Protein AF-A0A085N4X8-F1 (afdb_monomer)

Foldseek 3Di:
DDPADFLQVLLVVLVVVCVQWVDFPVSVVLSVVVNVQRVVDPDRPDGDDDSVVVSVVCCVVDVSQDDDDDDDDPDWDWDWDDDPFKIKIWIDDPNGTRDITMDTDPPDDDDDDDD

InterPro domains:
  IPR055475 Domain of unknown function DUF7047 [PF23088] (6-59)

pLDDT: mean 77.49, std 14.21, range [24.97, 92.12]

Solvent-accessible surface area (backbone atoms only — not comparable to full-atom values): 7016 Å² total; per-residue (Å²): 130,76,96,61,52,16,34,53,51,46,48,51,49,49,50,50,49,45,63,65,30,68,40,24,76,67,56,55,56,51,45,52,50,47,48,52,59,40,62,69,50,95,49,52,82,42,82,53,82,70,72,62,56,58,56,55,52,46,48,75,78,42,57,64,65,62,81,83,86,85,79,72,77,96,60,74,48,80,47,76,49,76,60,96,50,37,40,35,40,38,36,35,29,90,92,41,81,73,50,47,28,32,47,69,45,95,86,57,95,74,80,89,80,85,130

Structure (mmCIF, N/CA/C/O backbone):
data_AF-A0A085N4X8-F1
#
_entry.id   AF-A0A085N4X8-F1
#
loop_
_atom_site.group_PDB
_atom_site.id
_atom_site.type_symbol
_atom_site.label_atom_id
_atom_site.label_alt_id
_atom_site.label_comp_id
_atom_site.label_asym_id
_atom_site.label_entity_id
_atom_site.label_seq_id
_atom_site.pdbx_PDB_ins_code
_atom_site.Cartn_x
_atom_site.Cartn_y
_atom_site.Cartn_z
_atom_site.occupancy
_atom_site.B_iso_or_equiv
_atom_site.auth_seq_id
_atom_site.auth_comp_id
_atom_site.auth_asym_id
_atom_site.auth_atom_id
_atom_site.pdbx_PDB_model_num
ATOM 1 N N . LEU A 1 1 ? 0.887 -4.225 -13.717 1.00 80.50 1 LEU A N 1
ATOM 2 C CA . LEU A 1 1 ? 2.359 -4.353 -13.625 1.00 80.50 1 LEU A CA 1
ATOM 3 C C . LEU A 1 1 ? 2.980 -3.464 -14.695 1.00 80.50 1 LEU A C 1
ATOM 5 O O . LEU A 1 1 ? 2.326 -3.288 -15.718 1.00 80.50 1 LEU A O 1
ATOM 9 N N . PRO A 1 2 ? 4.162 -2.871 -14.462 1.00 81.44 2 PRO A N 1
ATOM 10 C CA . PRO A 1 2 ? 4.925 -2.195 -15.513 1.00 81.44 2 PRO A CA 1
ATOM 11 C C . PRO A 1 2 ? 5.240 -3.152 -16.672 1.00 81.44 2 PRO A C 1
ATOM 13 O O . PRO A 1 2 ? 5.448 -4.336 -16.431 1.00 81.44 2 PRO A O 1
ATOM 16 N N . GLU A 1 3 ? 5.309 -2.642 -17.903 1.00 84.31 3 GLU A N 1
ATOM 17 C CA . GLU A 1 3 ? 5.666 -3.451 -19.086 1.00 84.31 3 GLU A CA 1
ATOM 18 C C . GLU A 1 3 ? 7.115 -3.950 -19.046 1.00 84.31 3 GLU A C 1
ATOM 20 O O . GLU A 1 3 ? 7.421 -5.027 -19.545 1.00 84.31 3 GLU A O 1
ATOM 25 N N . ARG A 1 4 ? 8.009 -3.174 -18.425 1.00 86.75 4 ARG A N 1
ATOM 26 C CA . ARG A 1 4 ? 9.412 -3.529 -18.215 1.00 86.75 4 ARG A CA 1
ATOM 27 C C . ARG A 1 4 ? 9.768 -3.303 -16.756 1.00 86.75 4 ARG A C 1
ATOM 29 O O . ARG A 1 4 ? 9.608 -2.187 -16.262 1.00 86.75 4 ARG A O 1
ATOM 36 N N . LEU A 1 5 ? 10.255 -4.343 -16.086 1.00 88.75 5 LEU A N 1
ATOM 37 C CA . LEU A 1 5 ? 10.713 -4.253 -14.704 1.00 88.75 5 LEU A CA 1
ATOM 38 C C . LEU A 1 5 ? 12.158 -3.764 -14.675 1.00 88.75 5 LEU A C 1
ATOM 40 O O . LEU A 1 5 ? 13.063 -4.406 -15.191 1.00 88.75 5 LEU A O 1
ATOM 44 N N . THR A 1 6 ? 12.346 -2.589 -14.092 1.00 90.94 6 THR A N 1
ATOM 45 C CA . THR A 1 6 ? 13.631 -1.938 -13.835 1.00 90.94 6 THR A CA 1
ATOM 46 C C . THR A 1 6 ? 13.585 -1.370 -12.424 1.00 90.94 6 THR A C 1
ATOM 4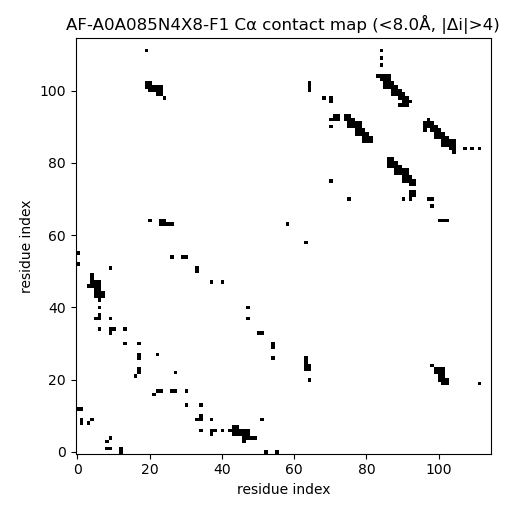8 O O . THR A 1 6 ? 12.496 -1.149 -11.885 1.00 90.94 6 THR A O 1
ATOM 51 N N . CYS A 1 7 ? 14.731 -1.064 -11.818 1.00 90.88 7 CYS A N 1
ATOM 52 C CA . CYS A 1 7 ? 14.734 -0.441 -10.493 1.00 90.88 7 CYS A CA 1
ATOM 53 C C . CYS A 1 7 ? 13.869 0.840 -10.467 1.00 90.88 7 CYS A C 1
ATOM 55 O O . CYS A 1 7 ? 13.026 1.007 -9.584 1.00 90.88 7 CYS A O 1
ATOM 57 N N . ARG A 1 8 ? 13.939 1.682 -11.510 1.00 91.88 8 ARG A N 1
ATOM 58 C CA . ARG A 1 8 ? 13.096 2.887 -11.635 1.00 91.88 8 ARG A CA 1
ATOM 59 C C . ARG A 1 8 ? 11.598 2.583 -11.632 1.00 91.88 8 ARG A C 1
ATOM 61 O O . ARG A 1 8 ? 10.835 3.210 -10.892 1.00 91.88 8 ARG A O 1
ATOM 68 N N . THR A 1 9 ? 11.160 1.665 -12.489 1.00 92.12 9 THR A N 1
ATOM 69 C CA . THR A 1 9 ? 9.733 1.342 -12.641 1.00 92.12 9 THR A CA 1
ATOM 70 C C . THR A 1 9 ? 9.196 0.627 -11.407 1.00 92.12 9 THR A C 1
ATOM 72 O O . THR A 1 9 ? 8.075 0.922 -10.986 1.00 92.12 9 THR A O 1
ATOM 75 N N . VAL A 1 10 ? 10.010 -0.217 -10.765 1.00 91.44 10 VAL A N 1
ATOM 76 C CA . VAL A 1 10 ? 9.684 -0.857 -9.488 1.00 91.44 10 VAL A CA 1
ATOM 77 C C . VAL A 1 10 ? 9.530 0.181 -8.386 1.00 91.44 10 VAL A C 1
ATOM 79 O O . VAL A 1 10 ? 8.484 0.208 -7.743 1.00 91.44 10 VAL A O 1
ATOM 82 N N . PHE A 1 11 ? 10.485 1.096 -8.203 1.00 91.50 11 PHE A N 1
ATOM 83 C CA . PHE A 1 11 ? 10.364 2.160 -7.200 1.00 91.50 11 PHE A CA 1
ATOM 84 C C . PHE A 1 11 ? 9.126 3.031 -7.421 1.00 91.50 11 PHE A C 1
ATOM 86 O O . PHE A 1 11 ? 8.408 3.316 -6.458 1.00 91.50 11 PHE A O 1
ATOM 93 N N . SER A 1 12 ? 8.851 3.412 -8.673 1.00 91.19 12 SER A N 1
ATOM 94 C CA . SER A 1 12 ? 7.664 4.189 -9.038 1.00 91.19 12 SER A CA 1
ATOM 95 C C . SER A 1 12 ? 6.371 3.435 -8.721 1.00 91.19 12 SER A C 1
ATOM 97 O O . SER A 1 12 ? 5.493 3.972 -8.046 1.00 91.19 12 SER A O 1
ATOM 99 N N . TYR A 1 13 ? 6.259 2.177 -9.152 1.00 90.81 13 TYR A N 1
ATOM 100 C CA . TYR A 1 13 ? 5.064 1.367 -8.928 1.00 90.81 13 TYR A CA 1
ATOM 101 C C . TYR A 1 13 ? 4.839 1.090 -7.441 1.00 90.81 13 TYR A C 1
ATOM 103 O O . TYR A 1 13 ? 3.757 1.337 -6.920 1.00 90.81 13 TYR A O 1
ATOM 111 N N . CYS A 1 14 ? 5.883 0.678 -6.728 1.00 89.88 14 CYS A N 1
ATOM 112 C CA . CYS A 1 14 ? 5.861 0.496 -5.286 1.00 89.88 14 CYS A CA 1
ATOM 113 C C . CYS A 1 14 ? 5.504 1.785 -4.529 1.00 89.88 14 CYS A C 1
ATOM 115 O O . CYS A 1 14 ? 4.800 1.727 -3.528 1.00 89.88 14 CYS A O 1
ATOM 117 N N . GLY A 1 15 ? 5.978 2.946 -4.994 1.00 88.19 15 GLY A N 1
ATOM 118 C CA . GLY A 1 15 ? 5.584 4.260 -4.477 1.00 88.19 15 GLY A CA 1
ATOM 119 C C . GLY A 1 15 ? 4.089 4.529 -4.642 1.00 88.19 15 GLY A C 1
ATOM 120 O O . GLY A 1 15 ? 3.440 4.942 -3.688 1.00 88.19 15 GLY A O 1
ATOM 121 N N . LYS A 1 16 ? 3.527 4.219 -5.816 1.00 86.94 16 LYS A N 1
ATOM 122 C CA . LYS A 1 16 ? 2.077 4.307 -6.054 1.00 86.94 16 LYS A CA 1
ATOM 123 C C . LYS A 1 16 ? 1.297 3.358 -5.149 1.00 86.94 16 LYS A C 1
ATOM 125 O O . LYS A 1 16 ? 0.294 3.773 -4.582 1.00 86.94 16 LYS A O 1
ATOM 130 N N . LEU A 1 17 ? 1.767 2.119 -4.974 1.00 83.62 17 LEU A N 1
ATOM 131 C CA . LEU A 1 17 ? 1.130 1.153 -4.075 1.00 83.62 17 LEU A CA 1
ATOM 132 C C . LEU A 1 17 ? 1.048 1.704 -2.652 1.00 83.62 17 LEU A C 1
ATOM 134 O O . LEU A 1 17 ? -0.048 1.816 -2.128 1.00 83.62 17 LEU A O 1
ATOM 138 N N . VAL A 1 18 ? 2.165 2.130 -2.059 1.00 79.25 18 VAL A N 1
ATOM 139 C CA . VAL A 1 18 ? 2.148 2.687 -0.692 1.00 79.25 18 VAL A CA 1
ATOM 140 C C . VAL A 1 18 ? 1.500 4.070 -0.603 1.00 79.25 18 VAL A C 1
ATOM 142 O O . VAL A 1 18 ? 1.259 4.534 0.496 1.00 79.25 18 VAL A O 1
ATOM 145 N N . GLY A 1 19 ? 1.235 4.751 -1.721 1.00 75.38 19 GLY A N 1
ATOM 146 C CA . GLY A 1 19 ? 0.437 5.980 -1.743 1.00 75.38 19 GLY A CA 1
ATOM 147 C C . GLY A 1 19 ? -1.070 5.709 -1.763 1.00 75.38 19 GLY A C 1
ATOM 148 O O . GLY A 1 19 ? -1.830 6.419 -1.117 1.00 75.38 19 GLY A O 1
ATOM 149 N N . HIS A 1 20 ? -1.508 4.669 -2.480 1.00 72.50 20 HIS A N 1
ATOM 150 C CA . HIS A 1 20 ? -2.910 4.227 -2.510 1.00 72.50 20 HIS A CA 1
ATOM 151 C C . HIS A 1 20 ? -3.304 3.408 -1.283 1.00 72.50 20 HIS A C 1
ATOM 153 O O . HIS A 1 20 ? -4.452 3.445 -0.854 1.00 72.50 20 HIS A O 1
ATOM 159 N N . TYR A 1 21 ? -2.329 2.700 -0.727 1.00 70.50 21 TYR A N 1
ATOM 160 C CA . TYR A 1 21 ? -2.419 1.883 0.469 1.00 70.50 21 TYR A CA 1
ATOM 161 C C . TYR A 1 21 ? -1.479 2.490 1.527 1.00 70.50 21 TYR A C 1
ATOM 163 O O . TYR A 1 21 ? -0.442 1.892 1.835 1.00 70.50 21 TYR A O 1
ATOM 171 N N . PRO A 1 22 ? -1.782 3.720 2.010 1.00 55.81 22 PRO A N 1
ATOM 172 C CA . PRO A 1 22 ? -0.909 4.537 2.856 1.00 55.81 22 PRO A CA 1
ATOM 173 C C . PRO A 1 22 ? -0.414 3.793 4.081 1.00 55.81 22 PRO A C 1
ATOM 175 O O . PRO A 1 22 ? 0.738 3.998 4.466 1.00 55.81 22 PRO A O 1
ATOM 178 N N . VAL A 1 23 ? -1.215 2.868 4.610 1.00 58.34 23 VAL A N 1
ATOM 179 C CA . VAL A 1 23 ? -0.753 1.815 5.500 1.00 58.34 23 VAL A CA 1
ATOM 180 C C . VAL A 1 23 ? -1.547 0.541 5.242 1.00 58.34 23 VAL A C 1
ATOM 182 O O . VAL A 1 23 ? -2.747 0.567 4.987 1.00 58.34 23 VAL A O 1
ATOM 185 N N . CYS A 1 24 ? -0.812 -0.563 5.171 1.00 63.97 24 CYS A N 1
ATOM 186 C CA . CYS A 1 24 ? -1.301 -1.879 4.796 1.00 63.97 24 CYS A CA 1
ATOM 187 C C . CYS A 1 24 ? -0.303 -2.916 5.311 1.00 63.97 24 CYS A C 1
ATOM 189 O O . CYS A 1 24 ? 0.730 -3.130 4.667 1.00 63.97 24 CYS A O 1
ATOM 191 N N . SER A 1 25 ? -0.624 -3.506 6.468 1.00 68.81 25 SER A N 1
ATOM 192 C CA . SER A 1 25 ? 0.006 -4.667 7.121 1.00 68.81 25 SER A CA 1
ATOM 193 C C . SER A 1 25 ? 1.289 -5.190 6.434 1.00 68.81 25 SER A C 1
ATOM 195 O O . SER A 1 25 ? 2.357 -4.581 6.524 1.00 68.81 25 SER A O 1
ATOM 197 N N . TRP A 1 26 ? 1.195 -6.310 5.712 1.00 80.62 26 TRP A N 1
ATOM 198 C CA . TRP A 1 26 ? 2.323 -6.970 5.055 1.00 80.62 26 TRP A CA 1
ATOM 199 C C . TRP A 1 26 ? 2.822 -6.231 3.804 1.00 80.62 26 TRP A C 1
ATOM 201 O O . TRP A 1 26 ? 3.999 -6.352 3.457 1.00 80.62 26 TRP A O 1
ATOM 211 N N . LEU A 1 27 ? 1.965 -5.453 3.127 1.00 84.00 27 LEU A N 1
ATOM 212 C CA . LEU A 1 27 ? 2.286 -4.829 1.840 1.00 84.00 27 LEU A CA 1
ATOM 213 C C . LEU A 1 27 ? 3.408 -3.797 1.972 1.00 84.00 27 LEU A C 1
ATOM 215 O O . LEU A 1 27 ? 4.295 -3.758 1.119 1.00 84.00 27 LEU A O 1
ATOM 219 N N . ARG A 1 28 ? 3.416 -2.982 3.037 1.00 82.31 28 ARG A N 1
ATOM 220 C CA . ARG A 1 28 ? 4.476 -1.977 3.239 1.00 82.31 28 ARG A CA 1
ATOM 221 C C . ARG A 1 28 ? 5.839 -2.642 3.415 1.00 82.31 28 ARG A C 1
ATOM 223 O O . ARG A 1 28 ? 6.811 -2.221 2.790 1.00 82.31 28 ARG A O 1
ATOM 230 N N . THR A 1 29 ? 5.888 -3.698 4.222 1.00 85.31 29 THR A N 1
ATOM 231 C CA . THR A 1 29 ? 7.099 -4.493 4.462 1.00 85.31 29 THR A CA 1
ATOM 232 C C . THR A 1 29 ? 7.562 -5.189 3.186 1.00 85.31 29 THR A C 1
ATOM 234 O O . THR A 1 29 ? 8.739 -5.101 2.837 1.00 85.31 29 THR A O 1
ATOM 237 N N . ALA A 1 30 ? 6.642 -5.802 2.438 1.00 89.19 30 ALA A N 1
ATOM 238 C CA . ALA A 1 30 ? 6.950 -6.468 1.175 1.00 89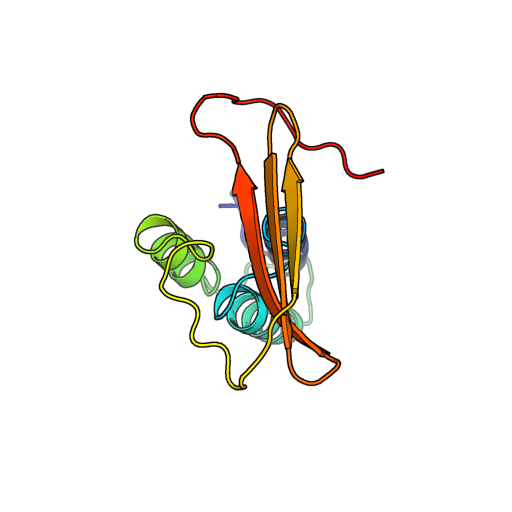.19 30 ALA A CA 1
ATOM 239 C C . ALA A 1 30 ? 7.475 -5.482 0.119 1.00 89.19 30 ALA A C 1
ATOM 241 O O . ALA A 1 30 ? 8.495 -5.725 -0.521 1.00 89.19 30 ALA A O 1
ATOM 242 N N . VAL A 1 31 ? 6.835 -4.318 -0.018 1.00 89.56 31 VAL A N 1
ATOM 243 C CA . VAL A 1 31 ? 7.279 -3.255 -0.926 1.00 89.56 31 VAL A CA 1
ATOM 244 C C . VAL A 1 31 ? 8.639 -2.682 -0.509 1.00 89.56 31 VAL A C 1
ATOM 246 O O . VAL A 1 31 ? 9.475 -2.411 -1.373 1.00 89.56 31 VAL A O 1
ATOM 249 N N . ALA A 1 32 ? 8.888 -2.491 0.789 1.00 89.31 32 ALA A N 1
ATOM 250 C CA . ALA A 1 32 ? 10.184 -2.032 1.288 1.00 89.31 32 ALA A CA 1
ATOM 251 C C . ALA A 1 32 ? 11.300 -3.042 0.980 1.00 89.31 32 ALA A C 1
ATOM 253 O O . ALA A 1 32 ? 12.374 -2.644 0.527 1.00 89.31 32 ALA A O 1
ATOM 254 N N . PHE A 1 33 ? 11.023 -4.337 1.160 1.00 89.38 33 PHE A N 1
ATOM 255 C CA . PHE A 1 33 ? 11.930 -5.416 0.781 1.00 89.38 33 PHE A CA 1
ATOM 256 C C . PHE A 1 33 ? 12.224 -5.399 -0.726 1.00 89.38 33 PHE A C 1
ATOM 258 O O . PHE A 1 33 ? 13.383 -5.300 -1.112 1.00 89.38 33 PHE A O 1
ATOM 265 N N . ILE A 1 34 ? 11.196 -5.349 -1.581 1.00 90.69 34 ILE A N 1
ATOM 266 C CA . ILE A 1 34 ? 11.375 -5.278 -3.042 1.00 90.69 34 ILE A CA 1
ATOM 267 C C . ILE A 1 34 ? 12.221 -4.070 -3.451 1.00 90.69 34 ILE A C 1
ATOM 269 O O . ILE A 1 34 ? 13.108 -4.193 -4.292 1.00 90.69 34 ILE A O 1
ATOM 273 N N . LYS A 1 35 ? 11.965 -2.890 -2.870 1.00 90.12 35 LYS A N 1
ATOM 274 C CA . LYS A 1 35 ? 12.770 -1.692 -3.155 1.00 90.12 35 LYS A CA 1
ATOM 275 C C . LYS A 1 35 ? 14.234 -1.896 -2.765 1.00 90.12 35 LYS A C 1
ATOM 277 O O . LYS A 1 35 ? 15.112 -1.437 -3.488 1.00 90.12 35 LYS A O 1
ATOM 282 N N . ARG A 1 36 ? 14.504 -2.575 -1.648 1.00 90.06 36 ARG A N 1
ATOM 283 C CA . ARG A 1 36 ? 15.868 -2.895 -1.216 1.00 90.06 36 ARG A CA 1
ATOM 284 C C . ARG A 1 36 ? 16.564 -3.830 -2.205 1.00 90.06 36 ARG A C 1
ATOM 286 O O . ARG A 1 36 ? 17.680 -3.513 -2.601 1.00 90.06 36 ARG A O 1
ATOM 293 N N . GLU A 1 37 ? 15.903 -4.906 -2.626 1.00 88.12 37 GLU A N 1
ATOM 294 C CA . GLU A 1 37 ? 16.442 -5.855 -3.615 1.00 88.12 37 GLU A CA 1
ATOM 295 C C . GLU A 1 37 ? 16.687 -5.173 -4.968 1.00 88.12 37 GLU A C 1
ATOM 297 O O . GLU A 1 37 ? 17.788 -5.228 -5.513 1.00 88.12 37 GLU A O 1
ATOM 302 N N . ALA A 1 38 ? 15.712 -4.406 -5.466 1.00 88.06 38 ALA A N 1
ATOM 303 C CA . ALA A 1 38 ? 15.849 -3.646 -6.709 1.00 88.06 38 ALA A CA 1
ATOM 304 C C . ALA A 1 38 ? 17.017 -2.641 -6.662 1.00 88.06 38 ALA A C 1
ATOM 306 O O . ALA A 1 38 ? 17.704 -2.432 -7.664 1.00 88.06 38 ALA A O 1
ATOM 307 N N . ASN A 1 39 ? 17.273 -2.041 -5.497 1.00 87.44 39 ASN A N 1
ATOM 308 C CA . ASN A 1 39 ? 18.366 -1.092 -5.296 1.00 87.44 39 ASN A CA 1
ATOM 309 C C . ASN A 1 39 ? 19.750 -1.755 -5.172 1.00 87.44 39 ASN A C 1
ATOM 311 O 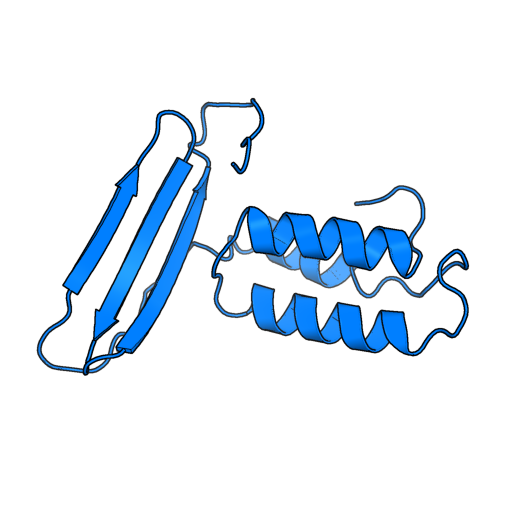O . ASN A 1 39 ? 20.754 -1.049 -5.225 1.00 87.44 39 ASN A O 1
ATOM 315 N N . MET A 1 40 ? 19.838 -3.084 -5.021 1.00 84.00 40 MET A N 1
ATOM 316 C CA . MET A 1 40 ? 21.127 -3.787 -5.128 1.00 84.00 40 MET A CA 1
ATOM 317 C C . MET A 1 40 ? 21.647 -3.802 -6.568 1.00 84.00 40 MET A C 1
ATOM 319 O O . MET A 1 40 ? 22.843 -3.983 -6.799 1.00 84.00 40 MET A O 1
ATOM 323 N N . THR A 1 41 ? 20.767 -3.567 -7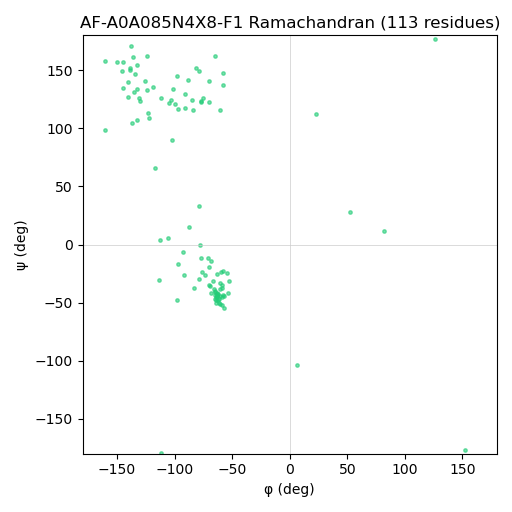.544 1.00 74.81 41 THR A N 1
ATOM 324 C CA . THR A 1 41 ? 21.161 -3.397 -8.940 1.00 74.81 41 THR A CA 1
ATOM 325 C C . THR A 1 41 ? 21.778 -2.010 -9.127 1.00 74.81 41 THR A C 1
ATOM 327 O O . THR A 1 41 ? 21.194 -0.985 -8.779 1.00 74.81 41 THR A O 1
ATOM 330 N N . SER A 1 42 ? 22.992 -1.947 -9.672 1.00 65.62 42 SER A N 1
ATOM 331 C CA . SER A 1 42 ? 23.726 -0.686 -9.856 1.00 65.62 42 SER A CA 1
ATOM 332 C C . SER A 1 42 ? 23.239 0.140 -11.056 1.00 65.62 42 SER A C 1
ATOM 334 O O . SER A 1 42 ? 23.767 1.222 -11.318 1.00 65.62 42 SER A O 1
ATOM 336 N N . ARG A 1 43 ? 22.233 -0.344 -11.800 1.00 82.06 43 ARG A N 1
ATOM 337 C CA . ARG A 1 43 ? 21.769 0.244 -13.063 1.00 82.06 43 ARG A CA 1
ATOM 338 C C . ARG A 1 43 ? 20.244 0.372 -13.078 1.00 82.06 43 ARG A C 1
ATOM 340 O O . ARG A 1 43 ? 19.514 -0.596 -13.237 1.00 82.06 43 ARG A O 1
ATOM 347 N N . TRP A 1 44 ? 19.764 1.609 -12.945 1.00 88.19 44 TRP A N 1
ATOM 348 C CA . TRP A 1 44 ? 18.351 1.938 -12.704 1.00 88.19 44 TRP A CA 1
ATOM 349 C C . TRP A 1 44 ? 17.366 1.535 -13.809 1.00 88.19 44 TRP A C 1
ATOM 351 O O . TRP A 1 44 ? 16.176 1.356 -13.533 1.00 88.19 44 TRP A O 1
ATOM 361 N N . ASP A 1 45 ? 17.854 1.428 -15.043 1.00 90.56 45 ASP A N 1
ATOM 362 C CA . ASP A 1 45 ? 17.055 1.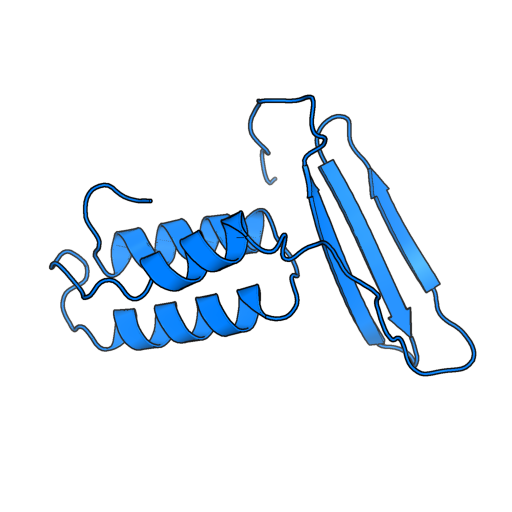209 -16.253 1.00 90.56 45 ASP A CA 1
ATOM 363 C C . ASP A 1 45 ? 17.309 -0.171 -16.894 1.00 90.56 45 ASP A C 1
ATOM 365 O O . ASP A 1 45 ? 16.747 -0.495 -17.945 1.00 90.56 45 ASP A O 1
ATOM 369 N N . GLU A 1 46 ? 18.126 -1.010 -16.253 1.00 88.56 46 GLU A N 1
ATOM 370 C CA . GLU A 1 46 ? 18.311 -2.396 -16.675 1.00 88.56 46 GLU A CA 1
ATOM 371 C C . GLU A 1 46 ? 17.185 -3.304 -16.177 1.00 88.56 46 GLU A C 1
ATOM 373 O O . GLU A 1 46 ? 16.552 -2.998 -15.161 1.00 88.56 46 GLU A O 1
ATOM 378 N N . PRO A 1 47 ? 16.897 -4.399 -16.908 1.00 88.56 47 PRO A N 1
ATOM 379 C CA . PRO A 1 47 ? 15.961 -5.410 -16.445 1.00 88.56 47 PRO A CA 1
ATOM 380 C C . PRO A 1 47 ? 16.403 -5.991 -15.099 1.00 88.56 47 PRO A C 1
ATOM 382 O O . PRO A 1 47 ? 17.584 -6.281 -14.917 1.00 88.56 47 PRO A O 1
ATOM 385 N N . ILE A 1 48 ? 15.455 -6.167 -14.182 1.00 86.56 48 ILE A N 1
ATOM 386 C CA . ILE A 1 48 ? 15.673 -6.834 -12.891 1.00 86.56 48 ILE A CA 1
ATOM 387 C C . ILE A 1 48 ? 14.689 -7.992 -12.734 1.00 86.56 48 ILE A C 1
ATOM 389 O O . ILE A 1 48 ? 13.674 -8.014 -13.430 1.00 86.56 48 ILE A O 1
ATOM 393 N N . ASP A 1 49 ? 14.976 -8.922 -11.820 1.00 79.25 49 ASP A N 1
ATOM 394 C CA . ASP A 1 49 ? 14.116 -10.090 -11.619 1.00 79.25 49 ASP A CA 1
ATOM 395 C C . ASP A 1 49 ? 12.716 -9.721 -11.098 1.00 79.25 49 ASP A C 1
ATOM 397 O O . ASP A 1 49 ? 12.455 -8.649 -10.536 1.00 79.25 49 ASP A O 1
ATOM 401 N N . ASP A 1 50 ? 11.807 -10.676 -11.257 1.00 77.81 50 ASP A N 1
ATOM 402 C CA . ASP A 1 50 ? 10.361 -10.512 -11.153 1.00 77.81 50 ASP A CA 1
ATOM 403 C C . ASP A 1 50 ? 9.809 -10.470 -9.708 1.00 77.81 50 ASP A C 1
ATOM 405 O O . ASP A 1 50 ? 8.670 -10.871 -9.457 1.00 77.81 50 ASP A O 1
ATOM 409 N N . TYR A 1 51 ? 10.553 -9.922 -8.738 1.00 75.88 51 TYR A N 1
ATOM 410 C CA . TYR A 1 51 ? 10.149 -9.846 -7.317 1.00 75.88 51 TYR A CA 1
ATOM 411 C C . TYR A 1 51 ? 8.780 -9.170 -7.096 1.00 75.88 51 TYR A C 1
ATOM 413 O O . TYR A 1 51 ? 8.091 -9.402 -6.103 1.00 75.88 51 TYR A O 1
ATOM 421 N N . LEU A 1 52 ? 8.363 -8.313 -8.032 1.00 84.12 52 LEU A N 1
ATOM 422 C CA . LEU A 1 52 ? 7.098 -7.587 -7.964 1.00 84.12 52 LEU A CA 1
ATOM 423 C C . LEU A 1 52 ? 5.875 -8.456 -8.303 1.00 84.12 52 LEU A C 1
ATOM 425 O O . LEU A 1 52 ? 4.760 -8.132 -7.882 1.00 84.12 52 LEU A O 1
ATOM 429 N N . ILE A 1 53 ? 6.057 -9.541 -9.062 1.00 85.69 53 ILE A N 1
ATOM 430 C CA . ILE A 1 53 ? 4.949 -10.389 -9.522 1.00 85.69 53 ILE A CA 1
ATOM 431 C C . ILE A 1 53 ? 4.262 -11.065 -8.335 1.00 85.69 53 ILE A C 1
ATOM 433 O O . ILE A 1 53 ? 3.031 -11.068 -8.267 1.00 85.69 53 ILE A O 1
ATOM 437 N N . GLU A 1 54 ? 5.036 -11.577 -7.378 1.00 86.50 54 GLU A N 1
ATOM 438 C CA . GLU A 1 54 ? 4.499 -12.246 -6.191 1.00 86.50 54 GLU A CA 1
ATOM 439 C C . GLU A 1 54 ? 3.627 -11.309 -5.356 1.00 86.50 54 GLU A C 1
ATOM 441 O O . GLU A 1 54 ? 2.493 -11.657 -5.032 1.00 86.50 54 GLU A O 1
ATOM 446 N N . VAL A 1 55 ? 4.097 -10.087 -5.088 1.00 87.06 55 VAL A N 1
ATOM 447 C CA . VAL A 1 55 ? 3.323 -9.094 -4.327 1.00 87.06 55 VAL A CA 1
ATOM 448 C C . VAL A 1 55 ? 2.049 -8.701 -5.062 1.00 87.06 55 VAL A C 1
ATOM 450 O O . VAL A 1 55 ? 0.989 -8.628 -4.446 1.00 87.06 55 VAL A O 1
ATOM 453 N N . VAL A 1 56 ? 2.105 -8.504 -6.381 1.00 85.50 56 VAL A N 1
ATOM 454 C CA . VAL A 1 56 ? 0.897 -8.185 -7.155 1.00 85.50 56 VAL A CA 1
ATOM 455 C C . VAL A 1 56 ? -0.099 -9.345 -7.158 1.00 85.50 56 VAL A C 1
ATOM 457 O O . VAL A 1 56 ? -1.303 -9.108 -7.064 1.00 85.50 56 VAL A O 1
ATOM 460 N N . ASN A 1 57 ? 0.367 -10.590 -7.243 1.00 86.56 57 ASN A N 1
ATOM 461 C CA . ASN A 1 57 ? -0.508 -11.758 -7.160 1.00 86.56 57 ASN A CA 1
ATOM 462 C C . ASN A 1 57 ? -1.103 -11.919 -5.757 1.00 86.56 57 ASN A C 1
ATOM 464 O O . ASN A 1 57 ? -2.301 -12.172 -5.636 1.00 86.56 57 ASN A O 1
ATOM 468 N N . ALA A 1 58 ? -0.310 -11.704 -4.707 1.00 85.56 58 ALA A N 1
ATOM 469 C CA . ALA A 1 58 ? -0.792 -11.697 -3.333 1.00 85.56 58 ALA A CA 1
ATOM 470 C C . ALA A 1 58 ? -1.872 -10.624 -3.129 1.00 85.56 58 ALA A C 1
ATOM 472 O O . ALA A 1 58 ? -2.940 -10.951 -2.631 1.00 85.56 58 ALA A O 1
ATOM 473 N N . MET A 1 59 ? -1.674 -9.396 -3.625 1.00 81.44 59 MET A N 1
ATOM 474 C CA . MET A 1 59 ? -2.682 -8.325 -3.549 1.00 81.44 59 MET A CA 1
ATOM 475 C C . MET A 1 59 ? -3.998 -8.660 -4.268 1.00 81.44 59 MET A C 1
ATOM 477 O O . MET A 1 59 ? -5.061 -8.223 -3.838 1.00 81.44 59 MET A O 1
ATOM 481 N N . LYS A 1 60 ? -3.951 -9.417 -5.374 1.00 81.62 60 LYS A N 1
ATOM 482 C CA . LYS A 1 60 ? -5.166 -9.852 -6.090 1.00 81.62 60 LYS A CA 1
ATOM 483 C C . LYS A 1 60 ? -5.969 -10.885 -5.301 1.00 81.62 60 LYS A C 1
ATOM 485 O O . LYS A 1 60 ? -7.191 -10.904 -5.399 1.00 81.62 60 LYS A O 1
ATOM 490 N N . ASN A 1 61 ? -5.279 -11.751 -4.563 1.00 81.06 61 ASN A N 1
ATOM 491 C CA . ASN A 1 61 ? -5.894 -12.847 -3.813 1.00 81.06 61 ASN A CA 1
ATOM 492 C C . ASN A 1 61 ? -6.244 -12.447 -2.373 1.00 81.06 61 ASN A C 1
ATOM 494 O O . ASN A 1 61 ? -7.148 -13.019 -1.769 1.00 81.06 61 ASN A O 1
ATOM 498 N N . GLN A 1 62 ? -5.527 -11.468 -1.830 1.00 76.19 62 GLN A N 1
ATOM 499 C CA . GLN A 1 62 ? -5.659 -10.972 -0.475 1.00 76.19 62 GLN A CA 1
ATOM 500 C C . GLN A 1 62 ? -5.608 -9.447 -0.507 1.00 76.19 62 GLN A C 1
ATOM 502 O O . GLN A 1 62 ? -4.545 -8.846 -0.658 1.00 76.19 62 GLN A O 1
ATOM 507 N N . ASP A 1 63 ? -6.776 -8.830 -0.348 1.00 73.44 63 ASP A N 1
ATOM 508 C CA . ASP A 1 63 ? -6.878 -7.386 -0.184 1.00 73.44 63 ASP A CA 1
ATOM 509 C C . ASP A 1 63 ? -6.095 -6.977 1.080 1.00 73.44 63 ASP A C 1
ATOM 511 O O . ASP A 1 63 ? -6.452 -7.412 2.180 1.00 73.44 63 ASP A O 1
ATOM 515 N N . PRO A 1 64 ? -5.019 -6.182 0.945 1.00 68.88 64 PRO A N 1
ATOM 516 C CA . PRO A 1 64 ? -4.161 -5.811 2.066 1.00 68.88 64 PRO A CA 1
ATOM 517 C C . PRO A 1 64 ? -4.864 -4.890 3.076 1.00 68.88 64 PRO A C 1
ATOM 519 O O . PRO A 1 64 ? -4.363 -4.737 4.190 1.00 68.88 64 PRO A O 1
ATOM 522 N N . ALA A 1 65 ? -6.014 -4.312 2.709 1.00 68.81 65 ALA A N 1
ATOM 523 C CA . ALA A 1 65 ? -6.874 -3.521 3.583 1.00 68.81 65 ALA A CA 1
ATOM 524 C C . ALA A 1 65 ? -7.979 -4.353 4.266 1.00 68.81 65 ALA A C 1
ATOM 526 O O . ALA A 1 65 ? -8.698 -3.831 5.119 1.00 68.81 65 ALA A O 1
ATOM 527 N N . ARG A 1 66 ? -8.139 -5.642 3.923 1.00 67.06 66 ARG A N 1
ATOM 528 C CA . ARG A 1 66 ? -9.128 -6.536 4.548 1.00 67.06 66 ARG A CA 1
ATOM 529 C C . ARG A 1 66 ? -8.507 -7.402 5.634 1.00 67.06 66 ARG A C 1
ATOM 531 O O . ARG A 1 66 ? -7.405 -7.922 5.501 1.00 67.06 66 ARG A O 1
ATOM 538 N N . GLY A 1 67 ? -9.286 -7.656 6.678 1.00 66.50 67 GLY A N 1
ATOM 539 C CA . GLY A 1 67 ? -8.922 -8.581 7.742 1.00 66.50 67 GLY A CA 1
ATOM 540 C C . GLY A 1 67 ? -9.571 -8.213 9.066 1.00 66.50 67 GLY A C 1
ATOM 541 O O . GLY A 1 67 ? -10.358 -7.274 9.152 1.00 66.50 67 GLY A O 1
ATOM 542 N N . HIS A 1 68 ? -9.238 -8.980 10.101 1.00 68.69 68 HIS A N 1
ATOM 543 C CA . HIS A 1 68 ? -9.588 -8.655 11.476 1.00 68.69 68 HIS A CA 1
ATOM 544 C C . HIS A 1 68 ? -8.394 -7.971 12.138 1.00 68.69 68 HIS A C 1
ATOM 546 O O . HIS A 1 68 ? -7.352 -8.600 12.324 1.00 68.69 68 HIS A O 1
ATOM 552 N N . TRP A 1 69 ? -8.554 -6.713 12.532 1.00 72.25 69 TRP A N 1
ATOM 553 C CA . TRP A 1 69 ? -7.537 -5.993 13.291 1.00 72.25 69 TRP A CA 1
ATOM 554 C C . TRP A 1 69 ? -7.562 -6.449 14.743 1.00 72.25 69 TRP A C 1
ATOM 556 O O . TRP A 1 69 ? -8.607 -6.438 15.398 1.00 72.25 69 TRP A O 1
ATOM 566 N N . LYS A 1 70 ? -6.422 -6.932 15.238 1.00 73.00 70 LYS A N 1
ATOM 567 C CA . LYS A 1 70 ? -6.265 -7.325 16.640 1.00 73.00 70 LYS A CA 1
ATOM 568 C C . LYS A 1 70 ? -5.507 -6.229 17.364 1.00 73.00 70 LYS A C 1
ATOM 570 O O . LYS A 1 70 ? -4.291 -6.288 17.468 1.00 73.00 70 LYS A O 1
ATOM 575 N N . VAL A 1 71 ? -6.266 -5.281 17.889 1.00 75.06 71 VAL A N 1
ATOM 576 C CA . VAL A 1 71 ? -5.729 -4.153 18.642 1.00 75.06 71 VAL A CA 1
ATOM 577 C C . VAL A 1 71 ? -5.669 -4.524 20.118 1.00 75.06 71 VAL A C 1
ATOM 579 O O . VAL A 1 71 ? -6.642 -5.035 20.678 1.00 75.06 71 VAL A O 1
ATOM 582 N N . SER A 1 72 ? -4.514 -4.315 20.746 1.00 78.69 72 SER A N 1
ATOM 583 C CA . SER A 1 72 ? -4.316 -4.603 22.171 1.00 78.69 72 SER A CA 1
ATOM 584 C C . SER A 1 72 ? -4.698 -3.404 23.048 1.00 78.69 72 SER A C 1
ATOM 586 O O . SER A 1 72 ? -4.421 -2.260 22.701 1.00 78.69 72 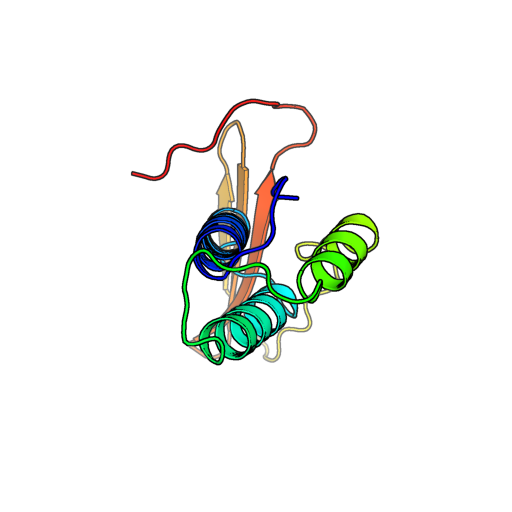SER A O 1
ATOM 588 N N . GLY A 1 73 ? -5.314 -3.655 24.206 1.00 83.69 73 GLY A N 1
ATOM 589 C CA . GLY A 1 73 ? -5.720 -2.614 25.160 1.00 83.69 73 GLY A CA 1
ATOM 590 C C . GLY A 1 73 ? -7.199 -2.688 25.542 1.00 83.69 73 GLY A C 1
ATOM 591 O O . GLY A 1 73 ? -7.944 -3.532 25.048 1.00 83.69 73 GLY A O 1
ATOM 592 N N . ASP A 1 74 ? -7.618 -1.812 26.455 1.00 86.62 74 ASP A N 1
ATOM 593 C CA . ASP A 1 74 ? -9.009 -1.680 26.914 1.00 86.62 74 ASP A CA 1
ATOM 594 C C . ASP A 1 74 ? -9.772 -0.556 26.188 1.00 86.62 74 ASP A C 1
ATOM 596 O O . ASP A 1 74 ? -11.003 -0.505 26.228 1.00 86.62 74 ASP A O 1
ATOM 600 N N . LYS A 1 75 ? -9.043 0.350 25.525 1.00 88.88 75 LYS A N 1
ATOM 601 C CA . LYS A 1 75 ? -9.572 1.516 24.814 1.00 88.88 75 LYS A CA 1
ATOM 602 C C . LYS A 1 75 ? -8.815 1.740 23.513 1.00 88.88 75 LYS A C 1
ATOM 604 O O . LYS A 1 75 ? -7.590 1.664 23.473 1.00 88.88 75 LYS A O 1
ATOM 609 N N . ALA A 1 76 ? -9.561 2.104 22.479 1.00 89.38 76 ALA A N 1
ATOM 610 C CA . ALA A 1 76 ? -9.025 2.503 21.188 1.00 89.38 76 ALA A CA 1
ATOM 611 C C . ALA A 1 76 ? -9.806 3.704 20.648 1.00 89.38 76 ALA A C 1
ATO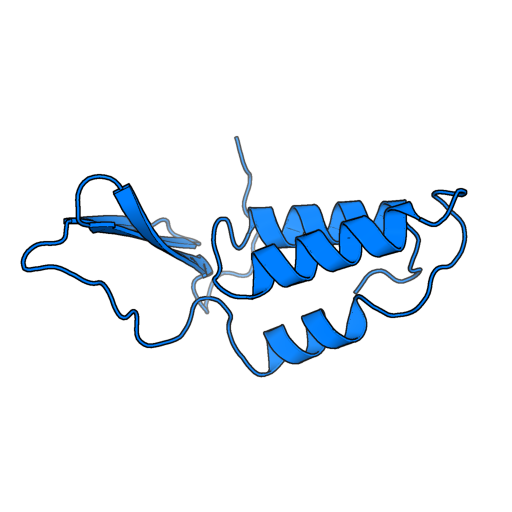M 613 O O . ALA A 1 76 ? -10.990 3.880 20.958 1.00 89.38 76 ALA A O 1
ATOM 614 N N . LYS A 1 77 ? -9.145 4.525 19.834 1.00 89.06 77 LYS A N 1
ATOM 615 C CA . LYS A 1 77 ? -9.770 5.615 19.086 1.00 89.06 77 LYS A CA 1
ATOM 616 C C . LYS A 1 77 ? -9.736 5.271 17.603 1.00 89.06 77 LYS A C 1
ATOM 618 O O . LYS A 1 77 ? -8.676 4.980 17.059 1.00 89.06 77 LYS A O 1
ATOM 623 N N . LEU A 1 78 ? -10.907 5.306 16.975 1.00 86.69 78 LEU A N 1
ATOM 624 C CA . LEU A 1 78 ? -11.069 5.063 15.549 1.00 86.69 78 LEU A CA 1
ATOM 625 C C . LEU A 1 78 ? -11.189 6.399 14.818 1.00 86.69 78 LEU A C 1
ATOM 627 O O . LEU A 1 78 ? -12.108 7.173 15.090 1.00 86.69 78 LEU A O 1
ATOM 631 N N . TRP A 1 79 ? -10.287 6.648 13.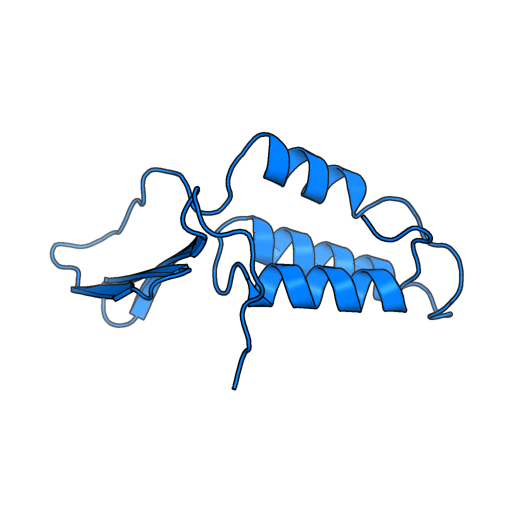881 1.00 85.69 79 TRP A N 1
ATOM 632 C CA . TRP A 1 79 ? -10.372 7.752 12.937 1.00 85.69 79 TRP A CA 1
ATOM 633 C C . TRP A 1 79 ? -10.871 7.211 11.611 1.00 85.69 79 TRP A C 1
ATOM 635 O O . TRP A 1 79 ? -10.386 6.183 11.147 1.00 85.69 79 TRP A O 1
ATOM 645 N N . VAL A 1 80 ? -11.837 7.893 11.008 1.00 81.62 80 VAL A N 1
ATOM 646 C CA . VAL A 1 80 ? -12.387 7.511 9.710 1.00 81.62 80 VAL A CA 1
ATOM 647 C C . VAL A 1 80 ? -12.409 8.751 8.834 1.00 81.62 80 VAL A C 1
ATOM 649 O O . VAL A 1 80 ? -12.973 9.769 9.231 1.00 81.62 80 VAL A O 1
ATOM 652 N N . ASP A 1 81 ? -11.810 8.650 7.654 1.00 83.38 81 ASP A N 1
ATOM 653 C CA . ASP A 1 81 ? -11.931 9.649 6.598 1.00 83.38 81 ASP A CA 1
ATOM 654 C C . ASP A 1 81 ? -12.565 9.005 5.369 1.00 83.38 81 ASP A C 1
ATOM 656 O O . ASP A 1 81 ? -12.240 7.876 4.994 1.00 83.38 81 ASP A O 1
ATOM 660 N N . VAL A 1 82 ? -13.519 9.698 4.760 1.00 80.12 82 VAL A N 1
ATOM 661 C CA . VAL A 1 82 ? -14.295 9.163 3.646 1.00 80.12 82 VAL A CA 1
ATOM 662 C C . VAL A 1 82 ? -14.524 10.253 2.620 1.00 80.12 82 VAL A C 1
ATOM 664 O O . VAL A 1 82 ? -15.094 11.300 2.917 1.00 80.12 82 VAL A O 1
ATOM 667 N N . SER A 1 83 ? -14.169 9.952 1.379 1.00 77.38 83 SER A N 1
ATOM 668 C CA . SER A 1 83 ? -14.512 10.755 0.215 1.00 77.38 83 SER A CA 1
ATOM 669 C C . SER A 1 83 ? -15.503 10.013 -0.689 1.00 77.38 83 SER A C 1
ATOM 671 O O . SER A 1 83 ? -15.926 8.880 -0.420 1.00 77.38 83 SER A O 1
ATOM 673 N N . SER A 1 84 ? -15.873 10.653 -1.800 1.00 68.88 84 SER A N 1
ATOM 674 C CA . SER A 1 84 ? -16.637 10.009 -2.873 1.00 68.88 84 SER A CA 1
ATOM 675 C C . SER A 1 84 ? -15.907 8.808 -3.483 1.00 68.88 84 SER A C 1
ATOM 677 O O . SER A 1 84 ? -16.562 7.916 -4.009 1.00 68.88 84 SER A O 1
ATOM 679 N N . MET A 1 85 ? -14.577 8.755 -3.371 1.00 65.56 85 MET A N 1
ATOM 680 C CA . MET A 1 85 ? -13.731 7.760 -4.035 1.00 65.56 85 MET A CA 1
ATOM 681 C C . MET A 1 85 ? -13.042 6.795 -3.068 1.00 65.56 85 MET A C 1
ATOM 683 O O . MET A 1 85 ? -12.763 5.653 -3.427 1.00 65.56 85 MET A O 1
ATOM 687 N N . THR A 1 86 ? -12.739 7.241 -1.851 1.00 69.75 86 THR A N 1
ATOM 688 C CA . THR A 1 86 ? -11.871 6.530 -0.904 1.00 69.75 86 THR A CA 1
ATOM 689 C C . THR A 1 86 ? -12.482 6.468 0.483 1.00 69.75 86 THR A C 1
ATOM 691 O O . THR A 1 86 ? -13.276 7.322 0.874 1.00 69.75 86 THR A O 1
ATOM 694 N N . MET A 1 87 ? -12.078 5.459 1.241 1.00 74.19 87 MET A N 1
ATOM 695 C CA . MET A 1 87 ? -12.298 5.380 2.676 1.00 74.19 87 MET A CA 1
ATOM 696 C C . MET A 1 87 ? -10.984 4.989 3.341 1.00 74.19 87 MET A C 1
ATOM 698 O O . MET A 1 87 ? -10.289 4.099 2.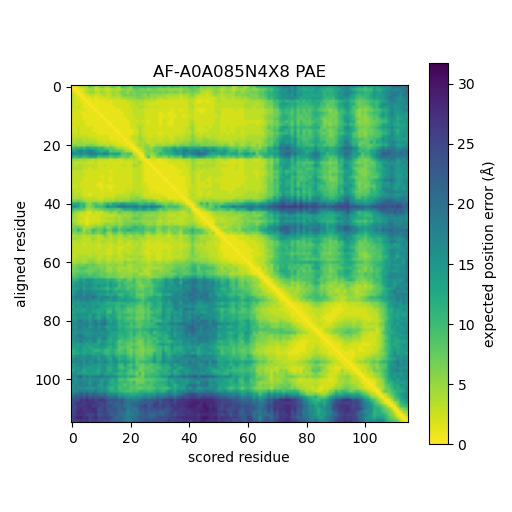857 1.00 74.19 87 MET A O 1
ATOM 702 N N . GLY A 1 88 ? -10.641 5.684 4.415 1.00 77.50 88 GLY A N 1
ATOM 703 C CA . GLY A 1 88 ? -9.488 5.429 5.260 1.00 77.50 88 GLY A CA 1
ATOM 704 C C . GLY A 1 88 ? -9.934 5.270 6.704 1.00 77.50 88 GLY A C 1
ATOM 705 O O . GLY A 1 88 ? -10.835 5.973 7.163 1.00 77.50 88 GLY A O 1
ATOM 706 N N . VAL A 1 89 ? -9.319 4.336 7.416 1.00 79.56 89 VAL A N 1
ATOM 707 C CA . VAL A 1 89 ? -9.583 4.069 8.825 1.00 79.56 89 VAL A CA 1
ATOM 708 C C . VAL A 1 89 ? -8.253 3.901 9.547 1.00 79.56 89 VAL A C 1
ATOM 710 O O . VAL A 1 89 ? -7.424 3.125 9.087 1.00 79.56 89 VAL A O 1
ATOM 713 N N . VAL A 1 90 ? -8.075 4.582 10.679 1.00 84.62 90 VAL A N 1
ATOM 714 C CA . VAL A 1 90 ? -6.909 4.454 11.567 1.00 84.62 90 VAL A CA 1
ATOM 715 C C . VAL A 1 90 ? -7.371 4.096 12.974 1.00 84.62 90 VAL A C 1
ATOM 717 O O . VAL A 1 90 ? -8.278 4.735 13.509 1.00 84.62 90 VAL A O 1
ATOM 720 N N . VAL A 1 91 ? -6.730 3.110 13.595 1.00 84.00 91 VAL A N 1
ATOM 721 C CA . VAL A 1 91 ? -6.884 2.781 15.012 1.00 84.00 91 VAL A CA 1
ATOM 722 C C . VAL A 1 91 ? -5.675 3.261 15.794 1.00 84.00 91 VAL A C 1
ATOM 724 O O . VAL A 1 91 ? -4.541 2.844 15.571 1.00 84.00 91 VAL A O 1
ATOM 727 N N . GLU A 1 92 ? -5.948 4.116 16.768 1.00 87.19 92 GLU A N 1
ATOM 728 C CA . GLU A 1 92 ? -4.989 4.552 17.772 1.00 87.19 92 GLU A CA 1
ATOM 729 C C . GLU A 1 92 ? -5.278 3.818 19.090 1.00 87.19 92 GLU A C 1
ATOM 731 O O . GLU A 1 92 ? -6.395 3.885 19.615 1.00 87.19 92 GLU A O 1
ATOM 736 N N . ALA A 1 93 ? -4.279 3.134 19.641 1.00 88.75 93 ALA A N 1
ATOM 737 C CA . ALA A 1 93 ? -4.350 2.454 20.932 1.00 88.75 93 ALA A CA 1
ATOM 738 C C . ALA A 1 93 ? -3.048 2.665 21.711 1.00 88.75 93 ALA A C 1
ATOM 740 O O . ALA A 1 93 ? -1.980 2.852 21.133 1.00 88.75 93 ALA A O 1
ATOM 741 N N . ASN A 1 94 ? -3.130 2.679 23.044 1.00 88.44 94 ASN A N 1
ATOM 742 C CA . ASN A 1 94 ? -1.968 2.833 23.936 1.00 88.44 94 ASN A CA 1
ATOM 743 C C . ASN A 1 94 ? -1.071 4.059 23.633 1.00 88.44 94 ASN A C 1
ATOM 745 O O . ASN A 1 94 ? 0.122 4.046 23.922 1.00 88.44 94 ASN A O 1
ATOM 749 N N . GLY A 1 95 ? -1.640 5.128 23.063 1.00 84.75 95 GLY A N 1
ATOM 750 C CA . GLY A 1 95 ? -0.915 6.359 22.724 1.00 84.75 95 GLY A CA 1
ATOM 751 C C . GLY A 1 95 ? -0.137 6.319 21.403 1.00 84.75 95 GLY A C 1
ATOM 752 O O . GLY A 1 95 ? 0.661 7.223 21.158 1.00 84.75 95 GLY A O 1
ATOM 753 N N . GLY A 1 96 ? -0.356 5.307 20.557 1.00 82.25 96 GLY A N 1
ATOM 754 C CA . GLY A 1 96 ? 0.227 5.201 19.218 1.00 82.25 96 GLY A CA 1
ATOM 755 C C . GLY A 1 96 ? -0.777 4.709 18.175 1.00 82.25 96 GLY A C 1
ATOM 756 O O . GLY A 1 96 ? -1.885 4.295 18.509 1.00 82.25 96 GLY A O 1
ATOM 757 N N . ILE A 1 97 ? -0.388 4.768 16.900 1.00 78.75 97 ILE A N 1
ATOM 758 C CA . ILE A 1 97 ? -1.134 4.124 15.810 1.00 78.75 97 ILE A CA 1
ATOM 759 C C . ILE A 1 97 ? -0.816 2.630 15.861 1.00 78.75 97 ILE A C 1
ATOM 761 O O . ILE A 1 97 ? 0.357 2.260 15.806 1.00 78.75 97 ILE A O 1
ATOM 765 N N . ASP A 1 98 ? -1.852 1.807 15.994 1.00 78.31 98 ASP A N 1
ATOM 766 C CA . ASP A 1 98 ? -1.727 0.349 16.079 1.00 78.31 98 ASP A CA 1
ATOM 767 C C . ASP A 1 98 ? -1.988 -0.298 14.713 1.00 78.31 98 ASP A C 1
ATOM 769 O O . ASP A 1 98 ? -1.180 -1.088 14.235 1.00 78.31 98 ASP A O 1
ATOM 773 N N . GLU A 1 99 ? -3.076 0.100 14.049 1.00 72.69 99 GLU A N 1
ATOM 774 C CA . GLU A 1 99 ? -3.502 -0.437 12.752 1.00 72.69 99 GLU A CA 1
ATOM 775 C C . GLU A 1 99 ? -4.159 0.655 11.910 1.00 72.69 99 GLU A C 1
ATOM 777 O O . GLU A 1 99 ? -4.830 1.534 12.449 1.00 72.69 99 GLU A O 1
ATOM 782 N N . ASP A 1 100 ? -4.048 0.571 10.589 1.00 72.25 100 ASP A N 1
ATOM 783 C CA . ASP A 1 100 ? -4.808 1.407 9.666 1.00 72.25 100 ASP A CA 1
ATOM 784 C C . ASP A 1 100 ? -4.871 0.830 8.250 1.00 72.25 100 ASP A C 1
ATOM 786 O O . ASP A 1 100 ? -4.052 0.004 7.836 1.00 72.25 100 ASP A O 1
ATOM 790 N N . ALA A 1 101 ? -5.887 1.256 7.502 1.00 71.44 101 ALA A N 1
ATOM 791 C CA . ALA A 1 101 ? -6.027 0.938 6.090 1.00 71.44 101 ALA A CA 1
ATOM 792 C C . ALA A 1 101 ? -6.764 2.029 5.325 1.00 71.44 101 ALA A C 1
ATOM 794 O O . ALA A 1 101 ? -7.579 2.766 5.877 1.00 71.44 101 ALA A O 1
ATOM 795 N N . ALA A 1 102 ? -6.534 2.064 4.014 1.00 72.06 102 ALA A N 1
ATOM 796 C CA . ALA A 1 102 ? -7.375 2.800 3.088 1.00 72.06 102 ALA A CA 1
ATOM 797 C C . ALA A 1 102 ? -7.691 1.955 1.856 1.00 72.06 102 ALA A C 1
ATOM 799 O O . ALA A 1 102 ? -6.873 1.148 1.410 1.00 72.06 102 ALA A O 1
ATOM 800 N N . TRP A 1 103 ? -8.887 2.146 1.310 1.00 69.69 103 TRP A N 1
ATOM 801 C CA . TRP A 1 103 ? -9.353 1.450 0.120 1.00 69.69 103 TRP A CA 1
ATOM 802 C C . TRP A 1 103 ? -10.240 2.345 -0.748 1.00 69.69 103 TRP A C 1
ATOM 804 O O . TRP A 1 103 ? -10.831 3.328 -0.294 1.00 69.69 103 TRP A O 1
ATOM 814 N N . LEU A 1 104 ? -10.314 1.996 -2.033 1.00 66.56 104 LEU A N 1
ATOM 815 C CA . LEU A 1 104 ? -11.205 2.628 -3.002 1.00 66.56 104 LEU A CA 1
ATOM 816 C C . LEU A 1 104 ? -12.630 2.094 -2.842 1.00 66.56 104 LEU A C 1
ATOM 818 O O . LEU A 1 104 ? -12.837 0.927 -2.492 1.00 66.56 104 LEU A O 1
ATOM 822 N N . ARG A 1 105 ? -13.627 2.930 -3.136 1.00 66.50 105 ARG A N 1
ATOM 823 C CA . ARG A 1 105 ? -15.007 2.456 -3.262 1.00 66.50 105 ARG A CA 1
ATOM 824 C C . ARG A 1 105 ? -15.150 1.595 -4.531 1.00 66.50 105 ARG A C 1
ATOM 826 O O . ARG A 1 105 ? -14.584 1.961 -5.558 1.00 66.50 105 ARG A O 1
ATOM 833 N N . PRO A 1 106 ? -15.921 0.490 -4.492 1.00 58.31 106 PRO A N 1
ATOM 834 C CA . PRO A 1 106 ? -16.057 -0.438 -5.621 1.00 58.31 106 PRO A CA 1
ATOM 835 C C . PRO A 1 106 ? -16.566 0.191 -6.928 1.00 58.31 106 PRO A C 1
ATOM 837 O O . PRO A 1 106 ? -16.302 -0.352 -7.996 1.00 58.31 106 PRO A O 1
ATOM 840 N N . ASP A 1 107 ? -17.266 1.328 -6.842 1.00 57.62 107 ASP A N 1
ATOM 841 C CA . ASP A 1 107 ? -18.049 1.893 -7.946 1.00 57.62 107 ASP A CA 1
ATOM 842 C C . ASP A 1 107 ? -17.423 3.133 -8.624 1.00 57.62 107 ASP A C 1
ATOM 844 O O . ASP A 1 107 ? -18.066 3.722 -9.493 1.00 57.62 107 ASP A O 1
ATOM 848 N N . ASP A 1 108 ? -16.197 3.557 -8.277 1.00 49.06 108 ASP A N 1
ATOM 849 C CA . ASP A 1 108 ? -15.593 4.777 -8.852 1.00 49.06 108 ASP A CA 1
ATOM 850 C C . ASP A 1 108 ? -14.238 4.514 -9.553 1.00 49.06 108 ASP A C 1
ATOM 852 O O . ASP A 1 108 ? -13.230 4.251 -8.892 1.00 49.06 108 ASP A O 1
ATOM 856 N N . PRO A 1 109 ? -14.171 4.576 -10.902 1.00 39.16 109 PRO A N 1
ATOM 857 C CA . PRO A 1 109 ? -12.980 4.221 -11.670 1.00 39.16 109 PRO A CA 1
ATOM 858 C C . PRO A 1 109 ? -11.972 5.372 -11.877 1.00 39.16 109 PRO A C 1
ATOM 860 O O . PRO A 1 109 ? -11.121 5.259 -12.764 1.00 39.16 109 PRO A O 1
ATOM 863 N N . ARG A 1 110 ? -12.037 6.500 -11.148 1.00 38.59 110 ARG A N 1
ATOM 864 C CA . ARG A 1 110 ? -11.223 7.691 -11.490 1.00 38.59 110 ARG A CA 1
ATOM 865 C C . ARG A 1 110 ? -10.314 8.188 -10.362 1.00 38.59 110 ARG A C 1
ATOM 867 O O . ARG A 1 110 ? -10.772 8.711 -9.365 1.00 38.59 110 ARG A O 1
ATOM 874 N N . HIS A 1 111 ? -9.008 8.046 -10.611 1.00 40.28 111 HIS A N 1
ATOM 875 C CA . HIS A 1 111 ? -7.833 8.780 -10.107 1.00 40.28 111 HIS A CA 1
ATOM 876 C C . HIS A 1 111 ? -7.915 9.541 -8.771 1.00 40.28 111 HIS A C 1
ATOM 878 O O . HIS A 1 111 ? -8.448 10.643 -8.713 1.00 40.28 111 HIS A O 1
ATOM 884 N N . ILE A 1 112 ? -7.180 9.061 -7.759 1.00 39.91 112 ILE A N 1
ATOM 885 C CA . ILE A 1 112 ? -6.793 9.870 -6.590 1.00 39.91 112 ILE A CA 1
ATOM 886 C C . ILE A 1 112 ? -5.756 10.923 -7.019 1.00 39.91 112 ILE A C 1
ATOM 888 O O . ILE A 1 112 ? -4.687 10.572 -7.524 1.00 39.91 112 ILE A O 1
ATOM 892 N N . THR A 1 113 ? -6.066 12.200 -6.780 1.00 24.97 113 THR A N 1
ATOM 893 C CA . THR A 1 113 ? -5.086 13.297 -6.738 1.00 24.97 113 THR A CA 1
ATOM 894 C C . THR A 1 113 ? -4.620 13.438 -5.290 1.00 24.97 113 THR A C 1
ATOM 896 O O . THR A 1 113 ? -5.437 13.706 -4.414 1.00 24.97 113 THR A O 1
ATOM 899 N N . LEU A 1 114 ? -3.330 13.218 -5.035 1.00 32.06 114 LEU A N 1
ATOM 900 C CA . LEU A 1 114 ? -2.680 13.608 -3.781 1.00 32.06 114 LEU A CA 1
ATOM 901 C C . LEU A 1 114 ? -2.264 15.077 -3.925 1.00 32.06 114 LEU A C 1
ATOM 903 O O . LEU A 1 114 ? -1.593 15.415 -4.902 1.00 32.06 114 LEU A O 1
ATOM 907 N N . ILE A 1 115 ? -2.717 15.922 -2.997 1.00 29.55 115 ILE A N 1
ATOM 908 C CA . ILE A 1 115 ? -2.246 17.307 -2.824 1.00 29.55 115 ILE A CA 1
ATOM 909 C C . ILE A 1 115 ? -0.912 17.301 -2.082 1.00 29.55 115 ILE A C 1
ATOM 911 O O . ILE A 1 115 ? -0.773 16.463 -1.161 1.00 29.55 115 ILE A O 1
#

Organism: NCBI:txid68888

Nearest PDB structures (foldseek):
  2jp1-assembly1_B  TM=4.701E-01  e=1.989E-01  Homo sapiens
  3gyx-assembly6_L  TM=5.539E-01  e=9.068E-01  Megalodesulfovibrio gigas
  2fja-assembly1_B  TM=6.014E-01  e=1.817E+00  Archaeoglobus fulgidus
  1w5r-assembly1_B  TM=5.074E-01  e=8.285E+00  Mycolicibacterium smegmatis

Mean predicted aligned error: 9.57 Å

Secondary structure (DSSP, 8-state):
--SS-BHHHHHHHHHHHHHHSSS-HHHHHHHHHHHHHHHTSS-TTSB--SHHHHHHHHHHHS-TT-S-----SS-EEEEEEE-SSEEEEEEEETTEEEEEEEEE-TT--S-PPP-

Radius of gyration: 16.21 Å; Cα contacts (8 Å, |Δi|>4): 147; chains: 1; bounding box: 42×30×46 Å

Sequence (115 aa):
LPERLTCRTVFSYCGKLVGHYPVCSWLRTAVAFIKREANMTSRWDEPIDDYLIEVVNAMKNQDPARGHWKVSGDKAKLWVDVSSMTMGVVVEANGGIDEDAAWLRPDDPRHITLI